Protein AF-A0A087UTV2-F1 (afdb_monomer_lite)

Organism: Stegodyphus mimosarum (NCBI:txid407821)

Secondary structure (DSSP, 8-state):
--------HHHHHHIIIIIHHHHHHHHHHTTHHHHHHHHHHHHHHHHHHHHTTHHHHHHHHHHHHHHHHHHHHHHHHHHHHHHHHHHHHHHHHHHHHHHTHHH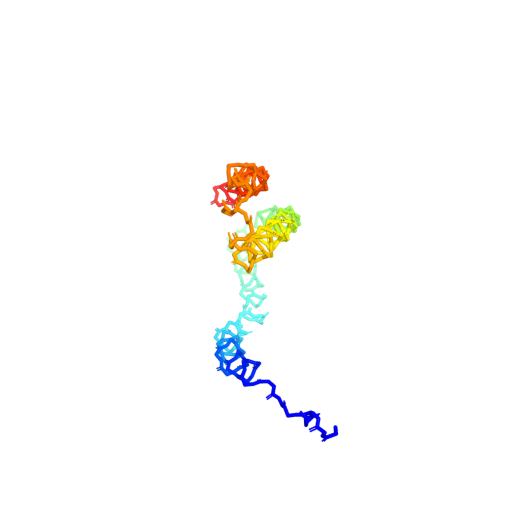HHHTT-HHHHHHHHHHHHHHHHHHHHHHHHHHHHHH-

Radius of gyration: 25.1 Å; chains: 1; bounding box: 55×44×71 Å

Foldseek 3Di:
DDPPPDDDVVNVVCCVPVVVVVVVVCVVCVVCVPVVVVVVVVVLVVQCVVPNPVSVVVVVVVVVVVVVLVVLVVVLVVLVVVLVVLVVVLVVLVVVCVVVVVVCVVVVVVVVSVVVSVVSVVVSVVSVVVSVVSVVVSVD

Structure (mmCIF, N/CA/C/O backbone):
data_AF-A0A087UTV2-F1
#
_entry.id   AF-A0A087UTV2-F1
#
loop_
_atom_site.group_PDB
_atom_site.id
_atom_site.type_symbol
_atom_site.label_atom_id
_atom_site.label_alt_id
_atom_site.label_comp_id
_atom_site.label_asym_id
_atom_site.label_entity_id
_atom_site.label_seq_id
_atom_site.pdbx_PDB_ins_code
_atom_site.Cartn_x
_atom_site.Cartn_y
_atom_site.Cartn_z
_atom_site.occupancy
_atom_site.B_iso_or_equiv
_atom_site.auth_seq_id
_atom_site.auth_comp_id
_atom_site.auth_asym_id
_atom_site.auth_atom_id
_atom_site.pdbx_PDB_model_num
ATOM 1 N N . MET A 1 1 ? -31.235 -31.225 12.412 1.00 39.81 1 MET A N 1
ATOM 2 C CA . MET A 1 1 ? -31.359 -31.808 11.055 1.00 39.81 1 MET A CA 1
ATOM 3 C C . MET A 1 1 ? -32.300 -30.908 10.271 1.00 39.81 1 MET A C 1
ATOM 5 O O . MET A 1 1 ? -33.425 -30.772 10.707 1.00 39.81 1 MET A O 1
ATOM 9 N N . SER A 1 2 ? -31.950 -30.186 9.215 1.00 30.95 2 SER A N 1
ATOM 10 C CA . SER A 1 2 ? -30.772 -30.153 8.353 1.00 30.95 2 SER A CA 1
ATOM 11 C C . SER A 1 2 ? -30.507 -28.676 8.035 1.00 30.95 2 SER A C 1
ATOM 13 O O . SER A 1 2 ? -31.354 -28.018 7.431 1.00 30.95 2 SER A O 1
ATOM 15 N N . SER A 1 3 ? -29.380 -28.137 8.502 1.00 37.81 3 SER A N 1
ATOM 16 C CA . SER A 1 3 ? -28.823 -26.876 8.016 1.00 37.81 3 SER A CA 1
ATOM 17 C C . SER A 1 3 ? -28.469 -27.112 6.555 1.00 37.81 3 SER A C 1
ATOM 19 O O . SER A 1 3 ? -27.434 -27.696 6.244 1.00 37.81 3 SER A O 1
ATOM 21 N N . SER A 1 4 ? -29.400 -26.758 5.668 1.00 44.00 4 SER A N 1
ATOM 22 C CA . SER A 1 4 ? -29.182 -26.846 4.232 1.00 44.00 4 SER A CA 1
ATOM 23 C C . SER A 1 4 ? -27.896 -26.099 3.915 1.00 44.00 4 SER A C 1
ATOM 25 O O . SER A 1 4 ? -27.758 -24.929 4.264 1.00 44.00 4 SER A O 1
ATOM 27 N N . ALA A 1 5 ? -26.972 -26.795 3.258 1.00 51.25 5 ALA A N 1
ATOM 28 C CA . ALA A 1 5 ? -25.816 -26.249 2.563 1.00 51.25 5 ALA A CA 1
ATOM 29 C C . ALA A 1 5 ? -26.274 -25.380 1.369 1.00 51.25 5 ALA A C 1
ATOM 31 O O . ALA A 1 5 ? -25.906 -25.620 0.223 1.00 51.25 5 ALA A O 1
ATOM 32 N N . GLY A 1 6 ? -27.165 -24.426 1.637 1.00 48.88 6 GLY A N 1
ATOM 33 C CA . GLY A 1 6 ? -27.622 -23.394 0.727 1.00 48.88 6 GLY A CA 1
ATOM 34 C C . GLY A 1 6 ? -26.766 -22.165 0.971 1.00 48.88 6 GLY A C 1
ATOM 35 O O . GLY A 1 6 ? -26.602 -21.743 2.112 1.00 48.88 6 GLY A O 1
ATOM 36 N N . LEU A 1 7 ? -26.179 -21.662 -0.108 1.00 62.97 7 LEU A N 1
ATOM 37 C CA . LEU A 1 7 ? -25.343 -20.468 -0.164 1.00 62.97 7 LEU A CA 1
ATOM 38 C C . LEU A 1 7 ? -25.874 -19.370 0.771 1.00 62.97 7 LEU A C 1
ATOM 40 O O . LEU A 1 7 ? -27.037 -18.980 0.668 1.00 62.97 7 LEU A O 1
ATOM 44 N N . ASP A 1 8 ? -25.021 -18.886 1.677 1.00 80.25 8 ASP A N 1
ATOM 45 C CA . ASP A 1 8 ? -25.335 -17.752 2.543 1.00 80.25 8 ASP A CA 1
ATOM 46 C C . ASP A 1 8 ? -25.746 -16.551 1.677 1.00 80.25 8 ASP A C 1
ATOM 48 O O . ASP A 1 8 ? -25.024 -16.164 0.756 1.00 80.25 8 ASP A O 1
ATOM 52 N N . THR A 1 9 ? -26.916 -15.966 1.939 1.00 79.12 9 THR A N 1
ATOM 53 C CA . THR A 1 9 ? -27.450 -14.841 1.152 1.00 79.12 9 THR A CA 1
ATOM 54 C C . THR A 1 9 ? -26.459 -13.672 1.113 1.00 79.12 9 THR A C 1
ATOM 56 O O . THR A 1 9 ? -26.361 -12.981 0.099 1.00 79.12 9 THR A O 1
ATOM 59 N N . GLY A 1 10 ? -25.679 -13.484 2.186 1.00 78.56 10 GLY A N 1
ATOM 60 C CA . GLY A 1 10 ? -24.587 -12.512 2.240 1.00 78.56 10 GLY A CA 1
ATOM 61 C C . GLY A 1 10 ? -23.467 -12.828 1.247 1.00 78.56 10 GLY A C 1
ATOM 62 O O . GLY A 1 10 ? -23.058 -11.948 0.489 1.00 78.56 10 GLY A O 1
ATOM 63 N N . ALA A 1 11 ? -23.029 -14.087 1.178 1.00 80.25 11 ALA A N 1
ATOM 64 C CA . ALA A 1 11 ? -22.066 -14.540 0.174 1.00 80.25 11 ALA A CA 1
ATOM 65 C C . ALA A 1 11 ? -22.580 -14.327 -1.262 1.00 80.25 11 ALA A C 1
ATOM 67 O O . ALA A 1 11 ? -21.836 -13.827 -2.102 1.00 80.25 11 ALA A O 1
ATOM 68 N N . VAL A 1 12 ? -23.857 -14.618 -1.542 1.00 85.31 12 VAL A N 1
ATOM 69 C CA . VAL A 1 12 ? -24.459 -14.391 -2.873 1.00 85.31 12 VAL A CA 1
ATOM 70 C C . VAL A 1 12 ? -24.429 -12.908 -3.256 1.00 85.31 12 VAL A C 1
ATOM 72 O O . VAL A 1 12 ? -24.016 -12.570 -4.364 1.00 85.31 12 VAL A O 1
ATOM 75 N N . VAL A 1 13 ? -24.803 -12.010 -2.342 1.00 84.88 13 VAL A N 1
ATOM 76 C CA . VAL A 1 13 ? -24.768 -10.556 -2.586 1.00 84.88 13 VAL A CA 1
ATOM 77 C C . VAL A 1 13 ? -23.333 -10.054 -2.772 1.00 84.88 13 VAL A C 1
ATOM 79 O O . VAL A 1 13 ? -23.086 -9.215 -3.643 1.00 84.88 13 VAL A O 1
ATOM 82 N N . ASN A 1 14 ? -22.375 -10.587 -2.009 1.00 86.38 14 ASN A N 1
ATOM 83 C CA . ASN A 1 14 ? -20.963 -10.252 -2.175 1.00 86.38 14 ASN A CA 1
ATOM 84 C C . ASN A 1 14 ? -20.441 -10.698 -3.549 1.00 86.38 14 ASN A C 1
ATOM 86 O O . ASN A 1 14 ? -19.855 -9.888 -4.259 1.00 86.38 14 ASN A O 1
ATOM 90 N N . HIS A 1 15 ? -20.736 -11.931 -3.975 1.00 83.38 15 HIS A N 1
ATOM 91 C CA . HIS A 1 15 ? -20.400 -12.411 -5.320 1.00 83.38 15 HIS A CA 1
ATOM 92 C C . HIS A 1 15 ? -21.036 -11.535 -6.412 1.00 83.38 15 HIS A C 1
ATOM 94 O O . HIS A 1 15 ? -20.367 -11.118 -7.354 1.00 83.38 15 HIS A O 1
ATOM 100 N N . MET A 1 16 ? -22.316 -11.184 -6.276 1.00 88.75 16 MET A N 1
ATOM 101 C CA . MET A 1 16 ? -23.010 -10.361 -7.272 1.00 88.75 16 MET A CA 1
ATOM 102 C C . MET A 1 16 ? -22.466 -8.933 -7.389 1.00 88.75 16 MET A C 1
ATOM 104 O O . MET A 1 16 ? -22.553 -8.347 -8.464 1.00 88.75 16 MET A O 1
ATOM 108 N N . SER A 1 17 ? -21.947 -8.354 -6.306 1.00 87.62 17 SER A N 1
ATOM 109 C CA . SER A 1 17 ? -21.477 -6.962 -6.291 1.00 87.62 17 SER A CA 1
ATOM 110 C C . SER A 1 17 ? -19.969 -6.847 -6.512 1.00 87.62 17 SER A C 1
ATOM 112 O O . SER A 1 17 ? -19.534 -6.119 -7.404 1.00 87.62 17 SER A O 1
ATOM 114 N N . VAL A 1 18 ? -19.169 -7.585 -5.741 1.00 90.19 18 VAL A N 1
ATOM 115 C CA . VAL A 1 18 ? -17.703 -7.513 -5.776 1.00 90.19 18 VAL A CA 1
ATOM 116 C C . VAL A 1 18 ? -17.144 -8.257 -6.984 1.00 90.19 18 VAL A C 1
ATOM 118 O O . VAL A 1 18 ? -16.338 -7.691 -7.723 1.00 90.19 18 VAL A O 1
ATOM 121 N N . ASP A 1 19 ? -17.593 -9.486 -7.250 1.00 90.94 19 ASP A N 1
ATOM 122 C CA . ASP A 1 19 ? -17.005 -10.271 -8.344 1.00 90.94 19 ASP A CA 1
ATOM 123 C C . ASP A 1 19 ? -17.441 -9.752 -9.712 1.00 90.94 19 ASP A C 1
ATOM 125 O O . ASP A 1 19 ? -16.625 -9.701 -10.632 1.00 90.94 19 ASP A O 1
ATOM 129 N N . ALA A 1 20 ? -18.689 -9.290 -9.849 1.00 89.88 20 ALA A N 1
ATOM 130 C CA . ALA A 1 20 ? -19.146 -8.641 -11.077 1.00 89.88 20 ALA A CA 1
ATOM 131 C C . ALA A 1 20 ? -18.322 -7.379 -11.390 1.00 89.88 20 ALA A C 1
ATOM 133 O O . ALA A 1 20 ? -17.921 -7.165 -12.538 1.00 89.88 20 ALA A O 1
ATOM 134 N N . PHE A 1 21 ? -18.008 -6.575 -10.368 1.00 92.75 21 PHE A N 1
ATOM 135 C CA . PHE A 1 21 ? -17.137 -5.412 -10.519 1.00 92.75 21 PHE A CA 1
ATOM 136 C C . PHE A 1 21 ? -15.706 -5.814 -10.901 1.00 92.75 21 PHE A C 1
ATOM 138 O O . PHE A 1 21 ? -15.141 -5.263 -11.848 1.00 92.75 21 PHE A O 1
ATOM 145 N N . ASN A 1 22 ? -15.137 -6.817 -10.228 1.00 90.25 22 ASN A N 1
ATOM 146 C CA . ASN A 1 22 ? -13.808 -7.338 -10.550 1.00 90.25 22 ASN A CA 1
ATOM 147 C C . ASN A 1 22 ? -13.739 -7.862 -11.991 1.00 90.25 22 ASN A C 1
ATOM 149 O O . ASN A 1 22 ? -12.776 -7.586 -12.705 1.00 90.25 22 ASN A O 1
ATOM 153 N N . MET A 1 23 ? -14.776 -8.561 -12.455 1.00 92.50 23 MET A N 1
ATOM 154 C CA . MET A 1 23 ? -14.848 -9.071 -13.822 1.00 92.50 23 MET A CA 1
ATOM 155 C C . MET A 1 23 ? -14.902 -7.931 -14.846 1.00 92.50 23 MET A C 1
ATOM 157 O O . MET A 1 23 ? -14.160 -7.955 -15.830 1.00 92.50 23 MET A O 1
ATOM 161 N N . MET A 1 24 ? -15.705 -6.893 -14.590 1.00 93.94 24 MET A N 1
ATOM 162 C CA . MET A 1 24 ? -15.725 -5.679 -15.414 1.00 93.94 24 MET A CA 1
ATOM 163 C C . MET A 1 24 ? -14.334 -5.031 -15.493 1.00 93.94 24 MET A C 1
ATOM 165 O O . MET A 1 24 ? -13.880 -4.672 -16.581 1.00 93.94 24 MET A O 1
ATOM 169 N N . MET A 1 25 ? -13.628 -4.931 -14.364 1.00 93.88 25 MET A N 1
ATOM 170 C CA . MET A 1 25 ? -12.265 -4.395 -14.313 1.00 93.88 25 MET A CA 1
ATOM 171 C C . MET A 1 25 ? -11.280 -5.243 -15.125 1.00 93.88 25 MET A C 1
ATOM 173 O O . MET A 1 25 ? -10.459 -4.681 -15.850 1.00 93.88 25 MET A O 1
ATOM 177 N N . VAL A 1 26 ? -11.385 -6.575 -15.077 1.00 92.19 26 VAL A N 1
ATOM 178 C CA . VAL A 1 26 ? -10.554 -7.477 -15.894 1.00 92.19 26 VAL A CA 1
ATOM 179 C C . VAL A 1 26 ? -10.786 -7.243 -17.383 1.00 92.19 26 VAL A C 1
ATOM 181 O O . VAL A 1 26 ? -9.817 -7.146 -18.130 1.00 92.19 26 VAL A O 1
ATOM 184 N N . PHE A 1 27 ? -12.029 -7.085 -17.837 1.00 92.38 27 PHE A N 1
ATOM 185 C CA . PHE A 1 27 ? -12.287 -6.759 -19.245 1.00 92.38 27 PHE A CA 1
ATOM 186 C C . PHE A 1 27 ? -11.785 -5.361 -19.618 1.00 92.38 27 PHE A C 1
ATOM 188 O O . PHE A 1 27 ? -11.201 -5.176 -20.688 1.00 92.38 27 PHE A O 1
ATOM 195 N N . SER A 1 28 ? -11.949 -4.384 -18.724 1.00 92.50 28 SER A N 1
ATOM 196 C CA . SER A 1 28 ? -11.493 -3.018 -18.969 1.00 92.50 28 SER A CA 1
ATOM 197 C C . SER A 1 28 ? -9.970 -2.894 -18.991 1.00 92.50 28 SER A C 1
ATOM 199 O O . SER A 1 28 ? -9.459 -2.074 -19.746 1.00 92.50 28 SER A O 1
ATOM 201 N N . MET A 1 29 ? -9.242 -3.666 -18.181 1.00 92.44 29 MET A N 1
ATOM 202 C CA . MET A 1 29 ? -7.789 -3.530 -18.004 1.00 92.44 29 MET A CA 1
ATOM 203 C C . MET A 1 29 ? -6.985 -4.647 -18.672 1.00 92.44 29 MET A C 1
ATOM 205 O O . MET A 1 29 ? -5.805 -4.469 -18.960 1.00 92.44 29 MET A O 1
ATOM 209 N N . GLY A 1 30 ? -7.598 -5.794 -18.958 1.00 92.44 30 GLY A N 1
ATOM 210 C CA . GLY A 1 30 ? -6.910 -6.989 -19.449 1.00 92.44 30 GLY A CA 1
ATOM 211 C C . GLY A 1 30 ? -6.193 -6.777 -20.779 1.00 92.44 30 GLY A C 1
ATOM 212 O O . GLY A 1 30 ? -5.143 -7.370 -21.015 1.00 92.44 30 GLY A O 1
ATOM 213 N N . HIS A 1 31 ? -6.685 -5.867 -21.625 1.00 92.44 31 HIS A N 1
ATOM 214 C CA . HIS A 1 31 ? -6.020 -5.523 -22.881 1.00 92.44 31 HIS A CA 1
ATOM 215 C C . HIS A 1 31 ? -4.626 -4.896 -22.679 1.00 92.44 31 HIS A C 1
ATOM 217 O O . HIS A 1 31 ? -3.755 -5.042 -23.537 1.00 92.44 31 HIS A O 1
ATOM 223 N N . TYR A 1 32 ? -4.365 -4.260 -21.532 1.00 93.31 32 TYR A N 1
ATOM 224 C CA . TYR A 1 32 ? -3.046 -3.707 -21.229 1.00 93.31 32 TYR A CA 1
ATOM 225 C C . TYR A 1 32 ? -1.970 -4.784 -21.054 1.00 93.31 32 TYR A C 1
ATOM 227 O O . TYR A 1 32 ? -0.802 -4.493 -21.305 1.00 93.31 32 TYR A O 1
ATOM 235 N N . LEU A 1 33 ? -2.339 -6.025 -20.708 1.00 90.50 33 LEU A N 1
ATOM 236 C CA . LEU A 1 33 ? -1.380 -7.120 -20.515 1.00 90.50 33 LEU A CA 1
ATOM 237 C C . LEU A 1 33 ? -0.541 -7.394 -21.768 1.00 90.50 33 LEU A C 1
ATOM 239 O O . LEU A 1 33 ? 0.653 -7.651 -21.654 1.00 90.50 33 LEU A O 1
ATOM 243 N N . TRP A 1 34 ? -1.144 -7.310 -22.958 1.00 93.06 34 TRP A N 1
ATOM 244 C CA . TRP A 1 34 ? -0.443 -7.506 -24.231 1.00 93.06 34 TRP A CA 1
ATOM 245 C C . TRP A 1 34 ? -0.086 -6.182 -24.917 1.00 93.06 34 TRP A C 1
ATOM 247 O O . TRP A 1 34 ? 0.961 -6.085 -25.561 1.00 93.06 34 TRP A O 1
ATOM 257 N N . ALA A 1 35 ? -0.902 -5.136 -24.737 1.00 93.88 35 ALA A N 1
ATOM 258 C CA . ALA A 1 35 ? -0.649 -3.834 -25.345 1.00 93.88 35 ALA A CA 1
ATOM 259 C C . ALA A 1 35 ? 0.585 -3.125 -24.755 1.00 93.88 35 ALA A C 1
ATOM 261 O O . ALA A 1 35 ? 1.325 -2.481 -25.498 1.00 93.88 35 ALA A O 1
ATOM 262 N N . VAL A 1 36 ? 0.846 -3.242 -23.445 1.00 92.56 36 VAL A N 1
ATOM 263 C CA . VAL A 1 36 ? 1.999 -2.586 -22.796 1.00 92.56 36 VAL A CA 1
ATOM 264 C C . VAL A 1 36 ? 3.340 -3.158 -23.280 1.00 92.56 36 VAL A C 1
ATOM 266 O O . VAL A 1 36 ? 4.172 -2.358 -23.715 1.00 92.56 36 VAL A O 1
ATOM 269 N N . PRO A 1 37 ? 3.570 -4.489 -23.298 1.00 91.44 37 PRO A N 1
ATOM 270 C CA . PRO A 1 37 ? 4.791 -5.057 -23.871 1.00 91.44 37 PRO A CA 1
ATOM 271 C C . PRO A 1 37 ? 5.002 -4.648 -25.330 1.00 91.44 37 PRO A C 1
ATOM 273 O O . PRO A 1 37 ? 6.094 -4.218 -25.701 1.00 91.44 37 PRO A O 1
ATOM 276 N N . PHE A 1 38 ? 3.942 -4.703 -26.143 1.00 95.00 38 PHE A N 1
ATOM 277 C CA . PHE A 1 38 ? 4.001 -4.278 -27.540 1.00 95.00 38 PHE A CA 1
ATOM 278 C C . PHE A 1 38 ? 4.401 -2.799 -27.674 1.00 95.00 38 PHE A C 1
ATOM 280 O O . PHE A 1 38 ? 5.294 -2.460 -28.453 1.00 95.00 38 PHE A O 1
ATOM 287 N N . LYS A 1 39 ? 3.800 -1.920 -26.863 1.00 92.75 39 LYS A N 1
ATOM 288 C CA . LYS A 1 39 ? 4.110 -0.486 -26.830 1.00 92.75 39 LYS A CA 1
ATOM 289 C C . LYS A 1 39 ? 5.568 -0.216 -26.441 1.00 92.75 39 LYS A C 1
ATOM 291 O O . LYS A 1 39 ? 6.193 0.646 -27.053 1.00 92.75 39 LYS A O 1
ATOM 296 N N . ILE A 1 40 ? 6.114 -0.942 -25.462 1.00 89.56 40 ILE A N 1
ATOM 297 C CA . ILE A 1 40 ? 7.519 -0.809 -25.039 1.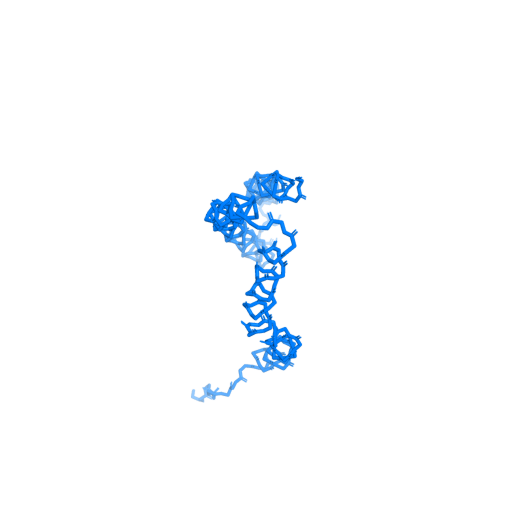00 89.56 40 ILE A CA 1
ATOM 298 C C . ILE A 1 40 ? 8.464 -1.182 -26.185 1.00 89.56 40 ILE A C 1
ATOM 300 O O . ILE A 1 40 ? 9.376 -0.418 -26.491 1.00 89.56 40 ILE A O 1
ATOM 304 N N . ILE A 1 41 ? 8.227 -2.317 -26.851 1.00 90.69 41 ILE A N 1
ATOM 305 C CA . ILE A 1 41 ? 9.063 -2.773 -27.974 1.00 90.69 41 ILE A CA 1
ATOM 306 C C . ILE A 1 41 ? 9.040 -1.748 -29.112 1.00 90.69 41 ILE A C 1
ATOM 308 O O . ILE A 1 41 ? 10.093 -1.358 -29.616 1.00 90.69 41 ILE A O 1
ATOM 312 N N . LEU A 1 42 ? 7.850 -1.270 -29.483 1.00 93.12 42 LEU A N 1
ATOM 313 C CA . LEU A 1 42 ? 7.692 -0.271 -30.539 1.00 93.12 42 LEU A CA 1
ATOM 314 C C . LEU A 1 42 ? 8.420 1.036 -30.194 1.00 93.12 42 LEU A C 1
ATOM 316 O O . LEU A 1 42 ? 9.122 1.586 -31.044 1.00 93.12 42 LEU A O 1
ATOM 320 N N . LEU A 1 43 ? 8.307 1.506 -28.946 1.00 89.38 43 LEU A N 1
ATOM 321 C CA . LEU A 1 43 ? 9.023 2.693 -28.472 1.00 89.38 43 LEU A CA 1
ATOM 322 C C . LEU A 1 43 ? 10.540 2.514 -28.528 1.00 89.38 43 LEU A C 1
ATOM 324 O O . LEU A 1 43 ? 11.220 3.429 -28.980 1.00 89.38 43 LEU A O 1
ATOM 328 N N . LEU A 1 44 ? 11.069 1.358 -28.119 1.00 86.38 44 LEU A N 1
ATOM 329 C CA . LEU A 1 44 ? 12.509 1.077 -28.162 1.00 86.38 44 LEU A CA 1
ATOM 330 C C . LEU A 1 44 ? 13.055 1.086 -29.595 1.00 86.38 44 LEU A C 1
ATOM 332 O O . LEU A 1 44 ? 14.106 1.679 -29.840 1.00 86.38 44 LEU A O 1
ATOM 336 N N . ILE A 1 45 ? 12.329 0.485 -30.545 1.00 89.12 45 ILE A N 1
ATOM 337 C CA . ILE A 1 45 ? 12.703 0.502 -31.968 1.00 89.12 45 ILE A CA 1
ATOM 338 C C . ILE A 1 45 ? 12.728 1.943 -32.486 1.00 89.12 45 ILE A C 1
ATOM 340 O O . ILE A 1 45 ? 13.700 2.355 -33.119 1.00 89.12 45 ILE A O 1
ATOM 344 N N . LEU A 1 46 ? 11.687 2.725 -32.187 1.00 88.75 46 LEU A N 1
ATOM 345 C CA . LEU A 1 46 ? 11.590 4.111 -32.639 1.00 88.75 46 LEU A CA 1
ATOM 346 C C . LEU A 1 46 ? 12.708 4.984 -32.046 1.00 88.75 46 LEU A C 1
ATOM 348 O O . LEU A 1 46 ? 13.318 5.778 -32.762 1.00 88.75 46 LEU A O 1
ATOM 352 N N . LEU A 1 47 ? 13.023 4.798 -30.760 1.00 86.75 47 LEU A N 1
ATOM 353 C CA . LEU A 1 47 ? 14.111 5.507 -30.083 1.00 86.75 47 LEU A CA 1
ATOM 354 C C . LEU A 1 47 ? 15.471 5.174 -30.704 1.00 86.75 47 LEU A C 1
ATOM 356 O O . LEU A 1 47 ? 16.285 6.074 -30.911 1.00 86.75 47 LEU A O 1
ATOM 360 N N . TYR A 1 48 ? 15.705 3.900 -31.032 1.00 86.38 48 TYR A N 1
ATOM 361 C CA . TYR A 1 48 ? 16.939 3.456 -31.677 1.00 86.38 48 TYR A CA 1
ATOM 362 C C . TYR A 1 48 ? 17.103 4.053 -33.079 1.00 86.38 48 TYR A C 1
ATOM 364 O O . TYR A 1 48 ? 18.187 4.517 -33.421 1.00 86.38 48 TYR A O 1
ATOM 372 N N . VAL A 1 49 ? 16.031 4.104 -33.876 1.00 87.38 49 VAL A N 1
ATOM 373 C CA . VAL A 1 49 ? 16.073 4.717 -35.215 1.00 87.38 49 VAL A CA 1
ATOM 374 C C . VAL A 1 49 ? 16.350 6.223 -35.135 1.00 87.38 49 VAL A C 1
ATOM 376 O O . VAL A 1 49 ? 17.087 6.749 -35.965 1.00 87.38 49 VAL A O 1
ATOM 379 N N . GLN A 1 50 ? 15.807 6.913 -34.128 1.00 86.12 50 GLN A N 1
ATOM 380 C CA . GLN A 1 50 ? 15.912 8.370 -34.010 1.00 86.12 50 GLN A CA 1
ATOM 381 C C . GLN A 1 50 ? 17.238 8.852 -33.387 1.00 86.12 50 GLN A C 1
ATOM 383 O O . GLN A 1 50 ? 17.781 9.864 -33.826 1.00 86.12 50 GLN A O 1
ATOM 388 N N . LEU A 1 51 ? 17.754 8.171 -32.353 1.00 83.38 51 LEU A N 1
ATOM 389 C CA . LEU A 1 51 ? 18.947 8.592 -31.591 1.00 83.38 51 LEU A CA 1
ATOM 390 C C . LEU A 1 51 ? 20.160 7.651 -31.744 1.00 83.38 51 LEU A C 1
ATOM 392 O O . LEU A 1 51 ? 21.230 7.931 -31.191 1.00 83.38 51 LEU A O 1
ATOM 396 N N . GLY A 1 52 ? 20.021 6.533 -32.460 1.00 81.62 52 GLY A N 1
ATOM 397 C CA . GLY A 1 52 ? 21.080 5.537 -32.626 1.00 81.62 52 GLY A CA 1
ATOM 398 C C . GLY A 1 52 ? 21.511 4.904 -31.297 1.00 81.62 52 GLY A C 1
ATOM 399 O O . GLY A 1 52 ? 20.702 4.654 -30.404 1.00 81.62 52 GLY A O 1
ATOM 400 N N . TYR A 1 53 ? 22.817 4.672 -31.132 1.00 81.25 53 TYR A N 1
ATOM 401 C CA . TYR A 1 53 ? 23.385 4.002 -29.952 1.00 81.25 53 TYR A CA 1
ATOM 402 C C . TYR A 1 53 ? 23.174 4.754 -28.625 1.00 81.25 53 TYR A C 1
ATOM 404 O O . TYR A 1 53 ? 23.169 4.125 -27.569 1.00 81.25 53 TYR A O 1
ATOM 412 N N . SER A 1 54 ? 22.941 6.072 -28.654 1.00 83.81 54 SER A N 1
ATOM 413 C CA . SER A 1 54 ? 22.668 6.867 -27.444 1.00 83.81 54 SER A CA 1
ATOM 414 C C . SER A 1 54 ? 21.373 6.425 -26.734 1.00 83.81 54 SER A C 1
ATOM 416 O O . SER A 1 54 ? 21.300 6.396 -25.504 1.00 83.81 54 SER A O 1
ATOM 418 N N . ALA A 1 55 ? 20.376 5.963 -27.500 1.00 81.69 55 ALA A N 1
ATOM 419 C CA . ALA A 1 55 ? 19.107 5.439 -26.985 1.00 81.69 55 ALA A CA 1
ATOM 420 C C . ALA A 1 55 ? 19.266 4.197 -26.092 1.00 81.69 55 ALA A C 1
ATOM 422 O O . ALA A 1 55 ? 18.460 3.972 -25.183 1.00 81.69 55 ALA A O 1
ATOM 423 N N . LEU A 1 56 ? 20.299 3.384 -26.339 1.00 77.75 56 LEU A N 1
ATOM 424 C CA . LEU A 1 56 ? 20.534 2.144 -25.596 1.00 77.75 56 LEU A CA 1
ATOM 425 C C . LEU A 1 56 ? 20.906 2.425 -24.140 1.00 77.75 56 LEU A C 1
ATOM 427 O O . LEU A 1 56 ? 20.456 1.708 -23.252 1.00 77.75 56 LEU A O 1
ATOM 431 N N . ILE A 1 57 ? 21.658 3.500 -23.888 1.00 86.12 57 ILE A N 1
ATOM 432 C CA . ILE A 1 57 ? 22.052 3.901 -22.532 1.00 86.12 57 ILE A CA 1
ATOM 433 C C . ILE A 1 57 ? 20.816 4.341 -21.738 1.00 86.12 57 ILE A C 1
ATOM 435 O O . ILE A 1 57 ? 20.601 3.869 -20.625 1.00 86.12 57 ILE A O 1
ATOM 439 N N . GLY A 1 58 ? 19.958 5.182 -22.328 1.00 83.06 58 GLY A N 1
ATOM 440 C CA . GLY A 1 58 ? 18.707 5.606 -21.687 1.00 83.06 58 GLY A CA 1
ATOM 441 C C . GLY A 1 58 ? 17.768 4.431 -21.395 1.00 83.06 58 GLY A C 1
ATOM 442 O O . GLY A 1 58 ? 17.216 4.326 -20.301 1.00 83.06 58 GLY A O 1
ATOM 443 N N . SER A 1 59 ? 17.655 3.498 -22.341 1.00 83.19 59 SER A N 1
ATOM 444 C CA . SER A 1 59 ? 16.838 2.288 -22.187 1.00 83.19 59 SER A CA 1
ATOM 445 C C . SER A 1 59 ? 17.372 1.366 -21.085 1.00 83.19 59 SER A C 1
ATOM 447 O O . SER A 1 59 ? 16.593 0.857 -20.280 1.00 83.19 59 SER A O 1
ATOM 449 N N . ALA A 1 60 ? 18.694 1.192 -20.997 1.00 85.19 60 ALA A N 1
ATOM 450 C CA . ALA A 1 60 ? 19.332 0.394 -19.952 1.00 85.19 60 ALA A CA 1
ATOM 451 C C . ALA A 1 60 ? 19.073 0.967 -18.549 1.00 85.19 60 ALA A C 1
ATOM 453 O O . ALA A 1 60 ? 18.755 0.213 -17.629 1.00 85.19 60 ALA A O 1
ATOM 454 N N . THR A 1 61 ? 19.125 2.293 -18.390 1.00 87.94 61 THR A N 1
ATOM 455 C CA . THR A 1 61 ? 18.800 2.958 -17.117 1.00 87.94 61 THR A CA 1
ATOM 456 C C . THR A 1 61 ? 17.349 2.715 -16.700 1.00 87.94 61 THR A C 1
ATOM 458 O O . THR A 1 61 ? 17.087 2.416 -15.536 1.00 87.94 61 THR A O 1
ATOM 461 N N . VAL A 1 62 ? 16.399 2.782 -17.639 1.00 87.31 62 VAL A N 1
ATOM 462 C CA . VAL A 1 62 ? 14.982 2.492 -17.352 1.00 87.31 62 VAL A CA 1
ATOM 463 C C . VAL A 1 62 ? 14.794 1.036 -16.935 1.00 87.31 62 VAL A C 1
ATOM 465 O O . VAL A 1 62 ? 14.128 0.773 -15.937 1.00 87.31 62 VAL A O 1
ATOM 468 N N . ILE A 1 63 ? 15.420 0.089 -17.640 1.00 86.50 63 ILE A N 1
ATOM 469 C CA . ILE A 1 63 ? 15.365 -1.337 -17.282 1.00 86.50 63 ILE A CA 1
ATOM 470 C C . ILE A 1 63 ? 15.933 -1.568 -15.876 1.00 86.50 63 ILE A C 1
ATOM 472 O O . ILE A 1 63 ? 15.384 -2.370 -15.126 1.00 86.50 63 ILE A O 1
ATOM 476 N N . PHE A 1 64 ? 16.983 -0.842 -15.490 1.00 89.69 64 PHE A N 1
ATOM 477 C CA . PHE A 1 64 ? 17.559 -0.921 -14.147 1.00 89.69 64 PHE A CA 1
ATOM 478 C C . PHE A 1 64 ? 16.646 -0.334 -13.054 1.00 89.69 64 PHE A C 1
ATOM 480 O O . PHE A 1 64 ? 16.664 -0.805 -11.918 1.00 89.69 64 PHE A O 1
ATOM 487 N N . LEU A 1 65 ? 15.805 0.650 -13.383 1.00 88.62 65 LEU A N 1
ATOM 488 C CA . LEU A 1 65 ? 14.813 1.214 -12.459 1.00 88.62 65 LEU A CA 1
ATOM 489 C C . LEU A 1 65 ? 13.622 0.272 -12.209 1.00 88.62 65 LEU A C 1
ATOM 491 O O . LEU A 1 65 ? 13.063 0.282 -11.113 1.00 88.62 65 LEU A O 1
ATOM 495 N N . VAL A 1 66 ? 13.254 -0.581 -13.173 1.00 89.81 66 VAL A N 1
ATOM 496 C CA . VAL A 1 66 ? 12.142 -1.548 -13.038 1.00 89.81 66 VAL A CA 1
ATOM 497 C C . VAL A 1 66 ? 12.247 -2.447 -11.790 1.00 89.81 66 VAL A C 1
ATOM 499 O O . VAL A 1 66 ? 11.270 -2.507 -11.041 1.00 89.81 66 VAL A O 1
ATOM 502 N N . PRO A 1 67 ? 13.370 -3.140 -11.498 1.00 92.31 67 PRO A N 1
ATOM 503 C CA . PRO A 1 67 ? 13.477 -3.976 -10.300 1.00 92.31 67 PRO A CA 1
ATOM 504 C C . PRO A 1 67 ? 13.427 -3.169 -8.996 1.00 92.31 67 PRO A C 1
ATOM 506 O O . PRO A 1 67 ? 12.887 -3.656 -8.002 1.00 92.31 67 PRO A O 1
ATOM 509 N N . ILE A 1 68 ? 13.939 -1.933 -8.993 1.00 91.06 68 ILE A N 1
ATOM 510 C CA . ILE A 1 68 ? 13.848 -1.031 -7.834 1.00 91.06 68 ILE A CA 1
ATOM 511 C C . ILE A 1 68 ? 12.381 -0.680 -7.573 1.00 91.06 68 ILE A C 1
ATOM 513 O O . ILE A 1 68 ? 11.905 -0.826 -6.445 1.00 91.06 68 ILE A O 1
ATOM 517 N N . GLN A 1 69 ? 11.646 -0.296 -8.620 1.00 88.94 69 GLN A N 1
ATOM 518 C CA . GLN A 1 69 ? 10.217 -0.005 -8.525 1.00 88.94 69 GLN A CA 1
ATOM 519 C C . GLN A 1 69 ? 9.431 -1.225 -8.034 1.00 88.94 69 GLN A C 1
ATOM 521 O O . GLN A 1 69 ? 8.604 -1.103 -7.132 1.00 88.94 69 GLN A O 1
ATOM 526 N N . TYR A 1 70 ? 9.729 -2.413 -8.571 1.00 91.12 70 TYR A N 1
ATOM 527 C CA . TYR A 1 70 ? 9.111 -3.662 -8.130 1.00 91.12 70 TYR A CA 1
ATOM 528 C C . TYR A 1 70 ? 9.336 -3.910 -6.633 1.00 91.12 70 TYR A C 1
ATOM 530 O O . TYR A 1 70 ? 8.385 -4.199 -5.907 1.00 91.12 70 TYR A O 1
ATOM 538 N N . TYR A 1 71 ? 10.566 -3.734 -6.143 1.00 92.19 71 TYR A N 1
ATOM 539 C CA . TYR A 1 71 ? 10.872 -3.895 -4.723 1.00 92.19 71 TYR A CA 1
ATOM 540 C C . TYR A 1 71 ? 10.062 -2.930 -3.845 1.00 92.19 71 TYR A C 1
ATOM 542 O O . TYR A 1 71 ? 9.454 -3.361 -2.862 1.00 92.19 71 TYR A O 1
ATOM 550 N N . ILE A 1 72 ? 9.976 -1.651 -4.227 1.00 90.81 72 ILE A N 1
ATOM 551 C CA . ILE A 1 72 ? 9.177 -0.653 -3.499 1.00 90.81 72 ILE A CA 1
ATOM 552 C C . ILE A 1 72 ? 7.696 -1.052 -3.478 1.00 90.81 72 ILE A C 1
ATOM 554 O O . ILE A 1 72 ? 7.082 -1.042 -2.411 1.00 90.81 72 ILE A O 1
ATOM 558 N N . CYS A 1 73 ? 7.134 -1.482 -4.612 1.00 90.56 73 CYS A N 1
ATOM 559 C CA . CYS A 1 73 ? 5.756 -1.972 -4.672 1.00 90.56 73 CYS A CA 1
ATOM 560 C C . CYS A 1 73 ? 5.533 -3.176 -3.746 1.00 90.56 73 CYS A C 1
ATOM 562 O O . CYS A 1 73 ? 4.558 -3.192 -3.000 1.00 90.56 73 CYS A O 1
ATOM 564 N N . THR A 1 74 ? 6.447 -4.153 -3.719 1.00 92.31 74 THR A N 1
ATOM 565 C CA . THR A 1 74 ? 6.312 -5.305 -2.807 1.00 92.31 74 THR A CA 1
ATOM 566 C C . THR A 1 74 ? 6.391 -4.906 -1.333 1.00 92.31 74 THR A C 1
ATOM 568 O O . THR A 1 74 ? 5.706 -5.499 -0.498 1.00 92.31 74 THR A O 1
ATOM 571 N N . LEU A 1 75 ? 7.194 -3.893 -0.994 1.00 91.75 75 LEU A N 1
ATOM 572 C CA . LEU A 1 75 ? 7.254 -3.351 0.360 1.00 91.75 75 LEU A CA 1
ATOM 573 C C . LEU A 1 75 ? 5.936 -2.664 0.737 1.00 91.75 75 LEU A C 1
ATOM 575 O O . LEU A 1 75 ? 5.414 -2.934 1.818 1.00 91.75 75 LEU A O 1
ATOM 579 N N . LEU A 1 76 ? 5.385 -1.838 -0.157 1.00 92.25 76 LEU A N 1
ATOM 580 C CA . LEU A 1 76 ? 4.079 -1.195 0.019 1.00 92.25 76 LEU A CA 1
ATOM 581 C C . LEU A 1 76 ? 2.973 -2.229 0.239 1.00 92.25 76 LEU A C 1
ATOM 583 O O . LEU A 1 76 ? 2.247 -2.136 1.225 1.00 92.25 76 LEU A O 1
ATOM 587 N N . SER A 1 77 ? 2.903 -3.273 -0.593 1.00 93.25 77 SER A N 1
ATOM 588 C CA . SER A 1 77 ? 1.913 -4.345 -0.427 1.00 93.25 77 SER A CA 1
ATOM 589 C C . SER A 1 77 ? 2.007 -5.020 0.945 1.00 93.25 77 SER A C 1
ATOM 591 O O . SER A 1 77 ? 0.984 -5.253 1.581 1.00 93.25 77 SER A O 1
ATOM 593 N N . ARG A 1 78 ? 3.222 -5.268 1.457 1.00 94.38 78 ARG A N 1
ATOM 594 C CA . ARG A 1 78 ? 3.422 -5.842 2.802 1.00 94.38 78 ARG A CA 1
ATOM 595 C C . ARG A 1 78 ? 3.012 -4.893 3.930 1.00 94.38 78 ARG A C 1
ATOM 597 O O . ARG A 1 78 ? 2.596 -5.350 4.993 1.00 94.38 78 ARG A O 1
ATOM 604 N N . ILE A 1 79 ? 3.194 -3.583 3.758 1.00 93.12 79 ILE A N 1
ATOM 605 C CA . ILE A 1 79 ? 2.742 -2.586 4.741 1.00 93.12 79 ILE A CA 1
ATOM 606 C C . ILE A 1 79 ? 1.212 -2.523 4.738 1.00 93.12 79 ILE A C 1
ATOM 608 O O . ILE A 1 79 ? 0.606 -2.523 5.810 1.00 93.12 79 ILE A O 1
ATOM 612 N N . GLN A 1 80 ? 0.604 -2.531 3.552 1.00 92.25 80 GLN A N 1
ATOM 613 C CA . GLN A 1 80 ? -0.842 -2.530 3.376 1.00 92.25 80 GLN A CA 1
ATOM 614 C C . GLN A 1 80 ? -1.491 -3.780 3.983 1.00 92.25 80 GLN A C 1
ATOM 616 O O . GLN A 1 80 ? -2.464 -3.654 4.721 1.00 92.25 80 GLN A O 1
ATOM 621 N N . GLU A 1 81 ? -0.918 -4.963 3.758 1.00 94.62 81 GLU A N 1
ATOM 622 C CA . GLU A 1 81 ? -1.361 -6.222 4.375 1.00 94.62 81 GLU A CA 1
ATOM 623 C C . GLU A 1 81 ? -1.378 -6.116 5.909 1.00 94.62 81 GLU A C 1
ATOM 625 O O . GLU A 1 81 ? -2.409 -6.327 6.543 1.00 94.62 81 GLU A O 1
ATOM 630 N N . LYS A 1 82 ? -0.280 -5.641 6.513 1.00 94.44 82 LYS A N 1
ATOM 631 C CA . LYS A 1 82 ? -0.216 -5.411 7.968 1.00 94.44 82 LYS A CA 1
ATOM 632 C C . LYS A 1 82 ? -1.233 -4.382 8.462 1.00 94.44 82 LYS A C 1
ATOM 634 O O . LYS A 1 82 ? -1.694 -4.475 9.599 1.00 94.44 82 LYS A O 1
ATOM 639 N N . ALA A 1 83 ? -1.534 -3.360 7.662 1.00 93.00 83 ALA A N 1
ATOM 640 C CA . ALA A 1 83 ? -2.538 -2.363 8.017 1.00 93.00 83 ALA A CA 1
ATOM 641 C C . ALA A 1 83 ? -3.942 -2.986 8.058 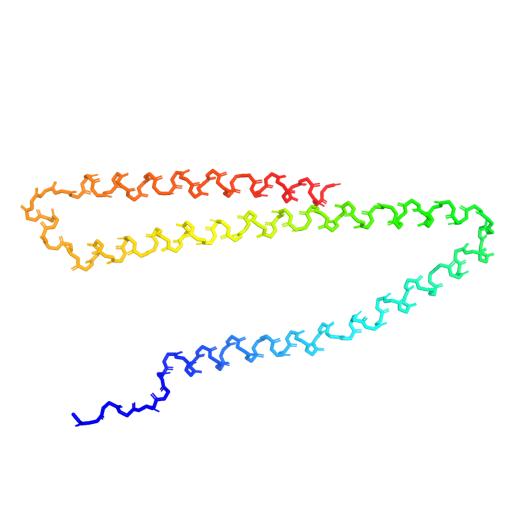1.00 93.00 83 ALA A C 1
ATOM 643 O O . ALA A 1 83 ? -4.702 -2.690 8.983 1.00 93.00 83 ALA A O 1
ATOM 644 N N . LEU A 1 84 ? -4.253 -3.866 7.100 1.00 93.50 84 LEU A N 1
ATOM 645 C CA . LEU A 1 84 ? -5.513 -4.609 7.048 1.00 93.50 84 LEU A CA 1
ATOM 646 C C . LEU A 1 84 ? -5.658 -5.542 8.255 1.00 93.50 84 LEU A C 1
ATOM 648 O O . LEU A 1 84 ? -6.663 -5.441 8.955 1.00 93.50 84 LEU A O 1
ATOM 652 N N . ASP A 1 85 ? -4.625 -6.321 8.589 1.00 94.81 85 ASP A N 1
ATOM 653 C CA . ASP A 1 85 ? -4.641 -7.225 9.752 1.00 94.81 85 ASP A CA 1
ATOM 654 C C . ASP A 1 85 ? -4.980 -6.495 11.064 1.00 94.81 85 ASP A C 1
ATOM 656 O O . ASP A 1 85 ? -5.806 -6.944 11.865 1.00 94.81 85 ASP A O 1
ATOM 660 N N . VAL A 1 86 ? -4.356 -5.333 11.298 1.00 93.19 86 VAL A N 1
ATOM 661 C CA . VAL A 1 86 ? -4.604 -4.540 12.514 1.00 93.19 86 VAL A CA 1
ATOM 662 C C . VAL A 1 86 ? -5.993 -3.893 12.488 1.00 93.19 86 VAL A C 1
ATOM 664 O O . VAL A 1 86 ? -6.627 -3.758 13.542 1.00 93.19 86 VAL A O 1
ATOM 667 N N . SER A 1 87 ? -6.492 -3.494 11.314 1.00 93.56 87 SER A N 1
ATOM 668 C CA . SER A 1 87 ? -7.853 -2.958 11.201 1.00 93.56 87 SER A CA 1
ATOM 669 C C . SER A 1 87 ? -8.903 -4.037 11.474 1.00 93.56 87 SER A C 1
ATOM 671 O O . SER A 1 87 ? -9.864 -3.774 12.205 1.00 93.56 87 SER A O 1
ATOM 673 N N . ASP A 1 88 ? -8.679 -5.262 11.001 1.00 94.94 88 ASP A N 1
ATOM 674 C CA . ASP A 1 88 ? -9.530 -6.418 11.287 1.00 94.94 88 ASP A CA 1
ATOM 675 C C . ASP A 1 88 ? -9.515 -6.776 12.778 1.00 94.94 88 ASP A C 1
ATOM 677 O O . ASP A 1 88 ? -10.576 -6.988 13.377 1.00 94.94 88 ASP A O 1
ATOM 681 N N . GLU A 1 89 ? -8.345 -6.749 13.430 1.00 93.62 89 GLU A N 1
ATOM 682 C CA . GLU A 1 89 ? -8.244 -6.924 14.886 1.00 93.62 89 GLU A CA 1
ATOM 683 C C . GLU A 1 89 ? -9.085 -5.871 15.631 1.00 93.62 89 GLU A C 1
ATOM 685 O O . GLU A 1 89 ? -9.864 -6.206 16.535 1.00 93.62 89 GLU A O 1
ATOM 690 N N . ARG A 1 90 ? -8.984 -4.595 15.231 1.00 94.88 90 ARG A N 1
ATOM 691 C CA . ARG A 1 90 ? -9.767 -3.493 15.814 1.00 94.88 90 ARG A CA 1
ATOM 692 C C . ARG A 1 90 ? -11.268 -3.700 15.617 1.00 94.88 90 ARG A C 1
ATOM 694 O O . ARG A 1 90 ? -12.035 -3.489 16.564 1.00 94.88 90 ARG A O 1
ATOM 701 N N . LEU A 1 91 ? -11.696 -4.076 14.413 1.00 94.62 91 LEU A N 1
ATOM 702 C CA . LEU A 1 91 ? -13.104 -4.317 14.087 1.00 94.62 91 LEU A CA 1
ATOM 703 C C . LEU A 1 91 ? -13.665 -5.485 14.895 1.00 94.62 91 LEU A C 1
ATOM 705 O O . LEU A 1 91 ? -14.722 -5.346 15.520 1.00 94.62 91 LEU A O 1
ATOM 709 N N . LYS A 1 92 ? -12.926 -6.594 14.967 1.00 93.50 92 LYS A N 1
ATOM 710 C CA . LYS A 1 92 ? -13.302 -7.760 15.769 1.00 93.50 92 LYS A CA 1
ATOM 711 C C . LYS A 1 92 ? -13.454 -7.394 17.243 1.00 93.50 92 LYS A C 1
ATOM 713 O O . LYS A 1 92 ? -14.503 -7.653 17.832 1.00 93.50 92 LYS A O 1
ATOM 718 N N . LYS A 1 93 ? -12.456 -6.720 17.826 1.00 91.94 93 LYS A N 1
ATOM 719 C CA . LYS A 1 93 ? -12.498 -6.298 19.235 1.00 91.94 93 LYS A CA 1
ATOM 720 C C . LYS A 1 93 ? -13.648 -5.343 19.514 1.00 91.94 93 LYS A C 1
ATOM 722 O O . LYS A 1 93 ? -14.356 -5.514 20.497 1.00 91.94 93 LYS A O 1
ATOM 727 N N . THR A 1 94 ? -13.882 -4.371 18.641 1.00 94.44 94 THR A N 1
ATOM 728 C CA . THR A 1 94 ? -15.003 -3.435 18.802 1.00 94.44 94 THR A CA 1
ATOM 729 C C . THR A 1 94 ? -16.346 -4.168 18.750 1.00 94.44 94 THR A C 1
ATOM 731 O O . THR A 1 94 ? -17.229 -3.890 19.559 1.00 94.44 94 THR A O 1
ATOM 734 N N . THR A 1 95 ? -16.481 -5.150 17.859 1.00 94.25 95 THR A N 1
ATOM 735 C CA . THR A 1 95 ? -17.690 -5.977 17.737 1.00 94.25 95 THR A CA 1
ATOM 736 C C . THR A 1 95 ? -17.940 -6.811 18.997 1.00 94.25 95 THR A C 1
ATOM 738 O O . THR A 1 95 ? -19.051 -6.784 19.524 1.00 94.25 95 THR A O 1
ATOM 741 N N . GLU A 1 96 ? -16.910 -7.477 19.535 1.00 91.56 96 GLU A N 1
ATOM 742 C CA . GLU A 1 96 ? -16.985 -8.224 20.806 1.00 91.56 96 GLU A CA 1
ATOM 743 C C . GLU A 1 96 ? -17.455 -7.321 21.967 1.00 91.56 96 GLU A C 1
ATOM 745 O O . GLU A 1 96 ? -18.305 -7.708 22.771 1.00 91.56 96 GLU A O 1
ATOM 750 N N . LEU A 1 97 ? -16.959 -6.079 22.031 1.00 92.25 97 LEU A N 1
ATOM 751 C CA . LEU A 1 97 ? -17.348 -5.118 23.070 1.00 92.25 97 LEU A CA 1
ATOM 752 C C . LEU A 1 97 ? -18.796 -4.650 22.947 1.00 92.25 97 LEU A C 1
ATOM 754 O O . LEU A 1 97 ? -19.488 -4.527 23.959 1.00 92.25 97 LEU A O 1
ATOM 758 N N . LEU A 1 98 ? -19.263 -4.396 21.724 1.00 93.06 98 LEU A N 1
ATOM 759 C CA . LEU A 1 98 ? -20.644 -3.985 21.477 1.00 93.06 98 LEU A CA 1
ATOM 760 C C . LEU A 1 98 ? -21.633 -5.103 21.820 1.00 93.06 98 LEU A C 1
ATOM 762 O O . LEU A 1 98 ? -22.678 -4.829 22.412 1.00 93.06 98 LEU A O 1
ATOM 766 N N . GLN A 1 99 ? -21.281 -6.359 21.534 1.00 94.00 99 GLN A N 1
ATOM 767 C CA . GLN A 1 99 ? -22.081 -7.520 21.936 1.00 94.00 99 GLN A CA 1
ATOM 768 C C . GLN A 1 99 ? -22.207 -7.631 23.470 1.00 94.00 99 GLN A C 1
ATOM 770 O O . GLN A 1 99 ? -23.276 -7.967 23.979 1.00 94.00 99 GLN A O 1
ATOM 775 N N . GLY A 1 100 ? -21.153 -7.284 24.221 1.00 92.81 100 GLY A N 1
ATOM 776 C CA . GLY A 1 100 ? -21.102 -7.327 25.691 1.00 92.81 100 GLY A CA 1
ATOM 777 C C . GLY A 1 100 ? -21.474 -6.029 26.429 1.00 92.81 100 GLY A C 1
ATOM 778 O O . GLY A 1 100 ? -21.245 -5.930 27.638 1.00 92.81 100 GLY A O 1
ATOM 779 N N . ILE A 1 101 ? -22.036 -5.019 25.754 1.00 94.56 101 ILE A N 1
ATOM 780 C CA . ILE A 1 101 ? -22.102 -3.637 26.273 1.00 94.56 101 ILE A CA 1
ATOM 781 C C . ILE A 1 101 ? -22.849 -3.476 27.610 1.00 94.56 101 ILE A C 1
ATOM 783 O O . ILE A 1 101 ? -22.470 -2.649 28.441 1.00 94.56 101 ILE A O 1
ATOM 787 N N . LYS A 1 102 ? -23.893 -4.280 27.857 1.00 94.94 102 LYS A N 1
ATOM 788 C CA . LYS A 1 102 ? -24.670 -4.224 29.111 1.00 94.94 102 LYS A CA 1
ATOM 789 C C . LYS A 1 102 ? -23.807 -4.562 30.331 1.00 94.94 102 LYS A C 1
ATOM 791 O O . LYS A 1 102 ? -23.932 -3.911 31.364 1.00 94.94 102 LYS A O 1
ATOM 796 N N . LEU A 1 103 ? -22.911 -5.540 30.191 1.00 94.25 103 LEU A N 1
ATOM 797 C CA . LEU A 1 103 ? -22.007 -5.975 31.255 1.00 94.25 103 LEU A CA 1
ATOM 798 C C . LEU A 1 103 ? -20.954 -4.903 31.555 1.00 94.25 103 LEU A C 1
ATOM 800 O O . LEU A 1 103 ? -20.698 -4.586 32.714 1.00 94.25 103 LEU A O 1
ATOM 804 N N . LEU A 1 104 ? -20.390 -4.294 30.506 1.00 93.38 104 LEU A N 1
ATOM 805 C CA . LEU A 1 104 ? -19.416 -3.208 30.644 1.00 93.38 104 LEU A CA 1
ATOM 806 C C . LEU A 1 104 ? -19.994 -2.015 31.413 1.00 93.38 104 LEU A C 1
ATOM 808 O O . LEU A 1 104 ? -19.297 -1.443 32.252 1.00 93.38 104 LEU A O 1
ATOM 812 N N . LYS A 1 105 ? -21.260 -1.669 31.146 1.00 95.06 105 LYS A N 1
ATOM 813 C CA . LYS A 1 105 ? -21.984 -0.615 31.868 1.00 95.06 105 LYS A CA 1
ATOM 814 C C . LYS A 1 105 ? -22.219 -0.964 33.330 1.00 95.06 105 LYS A C 1
ATOM 816 O O . LYS A 1 105 ? -21.982 -0.121 34.187 1.00 95.06 105 LYS A O 1
ATOM 821 N N . LEU A 1 106 ? -22.631 -2.200 33.613 1.00 96.12 106 LEU A N 1
ATOM 822 C CA . LEU A 1 106 ? -22.895 -2.663 34.977 1.00 96.12 106 LEU A CA 1
ATOM 823 C C . LEU A 1 106 ? -21.650 -2.574 35.876 1.00 96.12 106 LEU A C 1
ATOM 825 O O . LEU A 1 106 ? -21.761 -2.178 37.031 1.00 96.12 106 LEU A O 1
ATOM 829 N N . TYR A 1 107 ? -20.471 -2.898 35.338 1.00 93.38 107 TYR A N 1
ATOM 830 C CA . TYR A 1 107 ? -19.202 -2.845 36.077 1.00 93.38 107 TYR A CA 1
ATOM 831 C C . TYR A 1 107 ? -18.444 -1.513 35.950 1.00 93.38 107 TYR A C 1
ATOM 833 O O . TYR A 1 107 ? -17.376 -1.361 36.542 1.00 93.38 107 TYR A O 1
ATOM 841 N N . GLY A 1 108 ? -18.942 -0.550 35.167 1.00 93.06 108 GLY A N 1
ATOM 842 C CA . GLY A 1 108 ? -18.254 0.725 34.931 1.00 93.06 108 GLY A CA 1
ATOM 843 C C . GLY A 1 108 ? -16.918 0.598 34.176 1.00 93.06 108 GLY A C 1
ATOM 844 O O . GLY A 1 108 ? -16.044 1.455 34.311 1.00 93.06 108 GLY A O 1
ATOM 845 N N . TRP A 1 109 ? -16.728 -0.456 33.374 1.00 95.50 109 TRP A N 1
ATOM 846 C CA . TRP A 1 109 ? -15.463 -0.753 32.674 1.00 95.50 109 TRP A CA 1
ATOM 847 C C . TRP A 1 109 ? -15.297 -0.065 31.312 1.00 95.50 109 TRP A C 1
ATOM 849 O O . TRP A 1 109 ? -14.305 -0.297 30.617 1.00 95.50 109 TRP A O 1
ATOM 859 N N . GLU A 1 110 ? -16.230 0.802 30.920 1.00 92.94 110 GLU A N 1
ATOM 860 C CA . GLU A 1 110 ? -16.248 1.459 29.606 1.00 92.94 110 GLU A CA 1
ATOM 861 C C . GLU A 1 110 ? -14.917 2.149 29.267 1.00 92.94 110 GLU A C 1
ATOM 863 O O . GLU A 1 110 ? -14.363 1.945 28.187 1.00 92.94 110 GLU A O 1
ATOM 868 N N . LYS A 1 111 ? -14.351 2.912 30.213 1.00 93.44 111 LYS A N 1
ATOM 869 C CA . LYS A 1 111 ? -13.081 3.634 30.012 1.00 93.44 111 LYS A CA 1
ATOM 870 C C . LYS A 1 111 ? -11.897 2.689 29.814 1.00 93.44 111 LYS A C 1
ATOM 872 O O . LYS A 1 111 ? -11.032 2.949 28.977 1.00 93.44 111 LYS A O 1
ATOM 877 N N . THR A 1 112 ? -11.854 1.590 30.562 1.00 92.38 112 THR A N 1
ATOM 878 C CA . THR A 1 112 ? -10.777 0.595 30.470 1.00 92.38 112 THR A CA 1
ATOM 879 C C . THR A 1 112 ? -10.768 -0.061 29.092 1.00 92.38 112 THR A C 1
ATOM 881 O O . THR A 1 112 ? -9.719 -0.140 28.453 1.00 92.38 112 THR A O 1
ATOM 884 N N . TYR A 1 113 ? -11.939 -0.453 28.590 1.00 91.56 113 TYR A N 1
ATOM 885 C CA . TYR A 1 113 ? -12.070 -1.054 27.264 1.00 91.56 113 TYR A CA 1
ATOM 886 C C . TYR A 1 113 ? -11.878 -0.056 26.120 1.00 91.56 113 TYR A C 1
ATOM 888 O O . TYR A 1 113 ? -11.225 -0.387 25.130 1.00 91.56 113 TYR A O 1
ATOM 896 N N . ALA A 1 114 ? -12.341 1.186 26.274 1.00 92.94 114 ALA A N 1
ATOM 897 C CA . ALA A 1 114 ? -12.050 2.251 25.318 1.00 92.94 114 ALA A CA 1
ATOM 898 C C . ALA A 1 114 ? -10.533 2.474 25.169 1.00 92.94 114 ALA A C 1
ATOM 900 O O . ALA A 1 114 ? -10.025 2.599 24.054 1.00 92.94 114 ALA A O 1
ATOM 901 N N . ASN A 1 115 ? -9.786 2.437 26.277 1.00 95.12 115 ASN A N 1
ATOM 902 C CA . ASN A 1 115 ? -8.327 2.527 26.246 1.00 95.12 115 ASN A CA 1
ATOM 903 C C . ASN A 1 115 ? -7.667 1.321 25.555 1.00 95.12 115 ASN A C 1
ATOM 905 O O . ASN A 1 115 ? -6.643 1.495 24.894 1.00 95.12 115 ASN A O 1
ATOM 909 N N . LEU A 1 116 ? -8.232 0.114 25.667 1.00 93.00 116 LEU A N 1
ATOM 910 C CA . LEU A 1 116 ? -7.736 -1.064 24.942 1.00 93.00 116 LEU A CA 1
ATOM 911 C C . LEU A 1 116 ? -7.888 -0.894 23.425 1.00 93.00 116 LEU A C 1
ATOM 913 O O . LEU A 1 116 ? -6.915 -1.081 22.696 1.00 93.00 116 LEU A O 1
ATOM 917 N N . VAL A 1 117 ? -9.063 -0.465 22.954 1.00 94.38 117 VAL A N 1
ATOM 918 C CA . VAL A 1 117 ? -9.294 -0.190 21.522 1.00 94.38 117 VAL A CA 1
ATOM 919 C C . VAL A 1 117 ? -8.394 0.945 21.033 1.00 94.38 117 VAL A C 1
ATOM 921 O O . VAL A 1 117 ? -7.812 0.850 19.952 1.00 94.38 117 VAL A O 1
ATOM 924 N N . LYS A 1 118 ? -8.202 1.990 21.848 1.00 95.44 118 LYS A N 1
ATOM 925 C CA . LYS A 1 118 ? -7.298 3.101 21.524 1.00 95.44 118 LYS A CA 1
ATOM 926 C C . LYS A 1 118 ? -5.856 2.633 21.311 1.00 95.44 118 LYS A C 1
ATOM 928 O O . LYS A 1 118 ? -5.235 3.045 20.340 1.00 95.44 118 LYS A O 1
ATOM 933 N N . LYS A 1 119 ? -5.344 1.711 22.136 1.00 95.50 119 LYS A N 1
ATOM 934 C CA . LYS A 1 119 ? -4.001 1.132 21.940 1.00 95.50 119 LYS A CA 1
ATOM 935 C C . LYS A 1 119 ? -3.862 0.405 20.598 1.00 95.50 119 LYS A C 1
ATOM 937 O O . LYS A 1 119 ? -2.799 0.478 19.988 1.00 95.50 119 LYS A O 1
ATOM 942 N N . ILE A 1 120 ? -4.906 -0.293 20.143 1.00 93.56 120 ILE A N 1
ATOM 943 C CA . ILE A 1 120 ? -4.916 -0.946 18.821 1.00 93.56 120 ILE A CA 1
ATOM 944 C C . ILE A 1 120 ? -4.931 0.122 17.722 1.00 93.56 120 ILE A C 1
ATOM 946 O O . ILE A 1 120 ? -4.125 0.064 16.795 1.00 93.56 120 ILE A O 1
ATOM 950 N N . ARG A 1 121 ? -5.759 1.163 17.874 1.00 94.31 121 ARG A N 1
ATOM 951 C CA . ARG A 1 121 ? -5.814 2.294 16.938 1.00 94.31 121 ARG A CA 1
ATOM 952 C C . ARG A 1 121 ? -4.474 3.027 16.818 1.00 94.31 121 ARG A C 1
ATOM 954 O O . ARG A 1 121 ? -4.077 3.382 15.715 1.00 94.31 121 ARG A O 1
ATOM 961 N N . ASP A 1 122 ? -3.751 3.213 17.918 1.00 96.62 122 ASP A N 1
ATOM 962 C CA . ASP A 1 122 ? -2.428 3.849 17.902 1.00 96.62 122 ASP A CA 1
ATOM 963 C C . ASP A 1 122 ? -1.396 3.010 17.127 1.00 96.62 122 ASP A C 1
ATOM 965 O O . ASP A 1 122 ? -0.508 3.566 16.476 1.00 96.62 122 ASP A O 1
ATOM 969 N N . L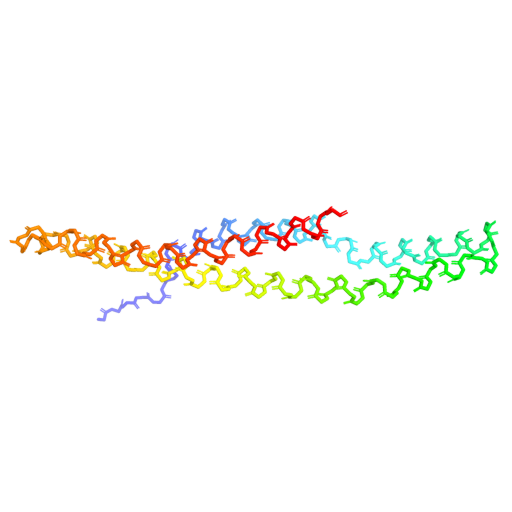YS A 1 123 ? -1.505 1.672 17.160 1.00 94.81 123 LYS A N 1
ATOM 970 C CA . LYS A 1 123 ? -0.684 0.784 16.319 1.00 94.81 123 LYS A CA 1
ATOM 971 C C . LYS A 1 123 ? -1.064 0.911 14.844 1.00 94.81 123 LYS A C 1
ATOM 973 O O . LYS A 1 123 ? -0.176 1.078 14.013 1.00 94.81 123 LYS A O 1
ATOM 978 N N . GLU A 1 124 ? -2.360 0.894 14.539 1.00 93.88 124 GLU A N 1
ATOM 979 C CA . GLU A 1 124 ? -2.890 1.063 13.179 1.00 93.88 124 GLU A CA 1
ATOM 980 C C . GLU A 1 124 ? -2.395 2.378 12.555 1.00 93.88 124 GLU A C 1
ATOM 982 O O . GLU A 1 124 ? -1.837 2.386 11.461 1.00 93.88 124 GLU A O 1
ATOM 987 N N . LEU A 1 125 ? -2.494 3.488 13.294 1.00 95.94 125 LEU A N 1
ATOM 988 C CA . LEU A 1 125 ? -2.053 4.809 12.838 1.00 95.94 125 LEU A CA 1
ATOM 989 C C . LEU A 1 125 ? -0.546 4.882 12.563 1.00 95.94 125 LEU A C 1
ATOM 991 O O . LEU A 1 125 ? -0.130 5.598 11.654 1.00 95.94 125 LEU A O 1
ATOM 995 N N . LYS A 1 126 ? 0.286 4.150 13.314 1.00 95.69 126 LYS A N 1
ATOM 996 C CA . LYS A 1 126 ? 1.731 4.077 13.036 1.00 95.69 126 LYS A CA 1
ATOM 997 C C . LYS A 1 126 ? 2.015 3.382 11.707 1.00 95.69 126 LYS A C 1
ATOM 999 O O . LYS A 1 126 ? 2.861 3.862 10.956 1.00 95.69 126 LYS A O 1
ATOM 1004 N N . ILE A 1 127 ? 1.304 2.292 11.417 1.00 93.88 127 ILE A N 1
ATOM 1005 C CA . ILE A 1 127 ? 1.445 1.558 10.152 1.00 93.88 127 ILE A CA 1
ATOM 1006 C C . ILE A 1 127 ? 0.965 2.436 8.996 1.00 93.88 127 ILE A C 1
ATOM 1008 O O . ILE A 1 127 ? 1.720 2.648 8.053 1.00 93.88 127 ILE A O 1
ATOM 1012 N N . LEU A 1 128 ? -0.219 3.042 9.121 1.00 94.25 128 LEU A N 1
ATOM 1013 C CA . LEU A 1 128 ? -0.774 3.945 8.107 1.00 94.25 128 LEU A CA 1
ATOM 1014 C C . LEU A 1 128 ? 0.120 5.162 7.843 1.00 94.25 128 LEU A C 1
ATOM 1016 O O . LEU A 1 128 ? 0.228 5.626 6.713 1.00 94.25 128 LEU A O 1
ATOM 1020 N N . ARG A 1 129 ? 0.804 5.683 8.868 1.00 94.62 129 ARG A N 1
ATOM 1021 C CA . ARG A 1 129 ? 1.773 6.768 8.677 1.00 94.62 129 ARG A CA 1
ATOM 1022 C C . ARG A 1 129 ? 2.995 6.309 7.883 1.00 94.62 129 ARG A C 1
ATOM 1024 O O . ARG A 1 129 ? 3.467 7.055 7.032 1.00 94.62 129 ARG A O 1
ATOM 1031 N N . SER A 1 130 ? 3.513 5.114 8.169 1.00 91.25 130 SER A N 1
ATOM 1032 C CA . SER A 1 130 ? 4.621 4.531 7.403 1.00 91.25 130 SER A CA 1
ATOM 1033 C C . SER A 1 130 ? 4.221 4.271 5.952 1.00 91.25 130 SER A C 1
ATOM 1035 O O . SER A 1 130 ? 5.015 4.535 5.052 1.00 91.25 130 SER A O 1
ATOM 1037 N N . ASP A 1 131 ? 2.999 3.785 5.740 1.00 92.25 131 ASP A N 1
ATOM 1038 C CA . ASP A 1 131 ? 2.411 3.573 4.419 1.00 92.25 131 ASP A CA 1
ATOM 1039 C C . ASP A 1 131 ? 2.334 4.886 3.634 1.00 92.25 131 ASP A C 1
ATOM 1041 O O . ASP A 1 131 ? 2.936 5.012 2.572 1.00 92.25 131 ASP A O 1
ATOM 1045 N N . ALA A 1 132 ? 1.725 5.921 4.221 1.00 92.50 132 ALA A N 1
ATOM 1046 C CA . ALA A 1 132 ? 1.583 7.232 3.594 1.00 92.50 132 ALA A CA 1
ATOM 1047 C C . ALA A 1 132 ? 2.930 7.864 3.205 1.00 92.50 132 ALA A C 1
ATOM 1049 O O . ALA A 1 132 ? 3.042 8.462 2.137 1.00 92.50 132 ALA A O 1
ATOM 1050 N N . ILE A 1 133 ? 3.965 7.719 4.042 1.00 91.81 133 ILE A N 1
ATOM 1051 C CA . ILE A 1 133 ? 5.319 8.201 3.722 1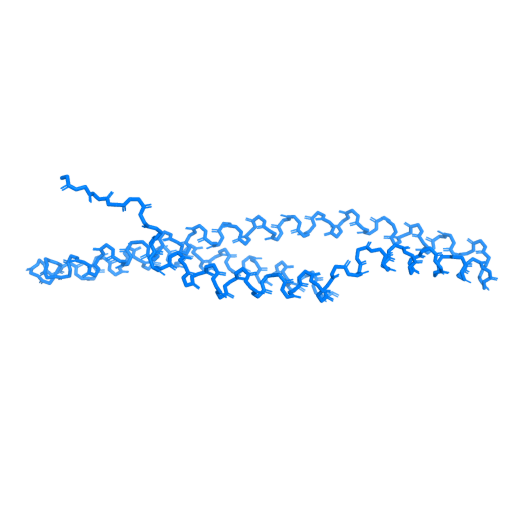.00 91.81 133 ILE A CA 1
ATOM 1052 C C . ILE A 1 133 ? 5.906 7.424 2.537 1.00 91.81 133 ILE A C 1
ATOM 1054 O O . ILE A 1 133 ? 6.511 8.023 1.649 1.00 91.81 133 ILE A O 1
ATOM 1058 N N . CYS A 1 134 ? 5.726 6.103 2.505 1.00 89.75 134 CYS A N 1
ATOM 1059 C CA . CYS A 1 134 ? 6.241 5.262 1.429 1.00 89.75 134 CYS A CA 1
ATOM 1060 C C . CYS A 1 134 ? 5.525 5.542 0.098 1.00 89.75 134 CYS A C 1
ATOM 1062 O O . CYS A 1 134 ? 6.183 5.667 -0.933 1.00 89.75 134 CYS A O 1
ATOM 1064 N N . VAL A 1 135 ? 4.204 5.739 0.126 1.00 92.25 135 VAL A N 1
ATOM 1065 C CA . VAL A 1 135 ? 3.412 6.146 -1.045 1.00 92.25 135 VAL A CA 1
ATOM 1066 C C . VAL A 1 135 ? 3.825 7.532 -1.535 1.00 92.25 135 VAL A C 1
ATOM 1068 O O . VAL A 1 135 ? 4.005 7.722 -2.738 1.00 92.25 135 VAL A O 1
ATOM 1071 N N . ALA A 1 136 ? 4.027 8.488 -0.622 1.00 90.69 136 ALA A N 1
ATOM 1072 C CA . ALA A 1 136 ? 4.496 9.824 -0.980 1.00 90.69 136 ALA A CA 1
ATOM 1073 C C . ALA A 1 136 ? 5.853 9.766 -1.693 1.00 90.69 136 ALA A C 1
ATOM 1075 O O . ALA A 1 136 ? 6.021 10.428 -2.707 1.00 90.69 136 ALA A O 1
ATOM 1076 N N . PHE A 1 137 ? 6.779 8.928 -1.219 1.00 87.62 137 PHE A N 1
ATOM 1077 C CA . PHE A 1 137 ? 8.069 8.710 -1.878 1.00 87.62 137 PHE A CA 1
ATOM 1078 C C . PHE A 1 137 ? 7.954 7.972 -3.220 1.00 87.62 137 PHE A C 1
ATOM 1080 O O . PHE A 1 137 ? 8.756 8.205 -4.108 1.00 87.62 137 PHE A O 1
ATOM 1087 N N . ASN A 1 138 ? 6.984 7.069 -3.383 1.00 87.19 138 ASN A N 1
ATOM 1088 C CA . ASN A 1 138 ? 6.788 6.348 -4.644 1.00 87.19 138 ASN A CA 1
ATOM 1089 C C . ASN A 1 138 ? 6.146 7.211 -5.742 1.00 87.19 138 ASN A C 1
ATOM 1091 O O . ASN A 1 138 ? 6.352 6.950 -6.924 1.00 87.19 138 ASN A O 1
ATOM 1095 N N . THR A 1 139 ? 5.337 8.197 -5.345 1.00 84.12 139 THR A N 1
ATOM 1096 C CA . THR A 1 139 ? 4.580 9.059 -6.266 1.00 84.12 139 THR A CA 1
ATOM 1097 C C . THR A 1 139 ? 5.390 10.273 -6.741 1.00 84.12 139 THR A C 1
ATOM 1099 O O . THR A 1 139 ? 5.073 10.825 -7.794 1.00 84.12 139 THR A O 1
ATOM 1102 N N . PHE A 1 140 ? 6.389 10.704 -5.963 1.00 66.25 140 PHE A N 1
ATOM 1103 C CA . PHE A 1 140 ? 7.254 11.857 -6.248 1.00 66.25 140 PHE A CA 1
ATOM 1104 C C . PHE A 1 140 ? 8.549 11.433 -6.944 1.00 66.25 140 PHE A C 1
ATOM 1106 O O . PHE A 1 140 ? 8.978 12.167 -7.861 1.00 66.25 140 PHE A O 1
#

pLDDT: mean 88.37, std 11.13, range [30.95, 96.62]

Sequence (140 aa):
MSSSAGLDTGAVVNHMSVDAFNMMMVFSMGHYLWAVPFKIILLLILLYVQLGYSALIGSATVIFLVPIQYYICTLLSRIQEKALDVSDERLKKTTELLQGIKLLKLYGWEKTYANLVKKIRDKELKILRSDAICVAFNTF

InterPro domains:
  IPR011527 ABC transporter type 1, transmembrane domain [PF00664] (6-138)
  IPR011527 ABC transporter type 1, transmembrane domain [PS50929] (1-140)
  IPR036640 ABC transporter type 1, transmembrane domain superfamily [G3DSA:1.20.1560.10] (2-140)
  IPR036640 ABC transporter type 1, transmembrane domain superfamily [SSF90123] (7-130)
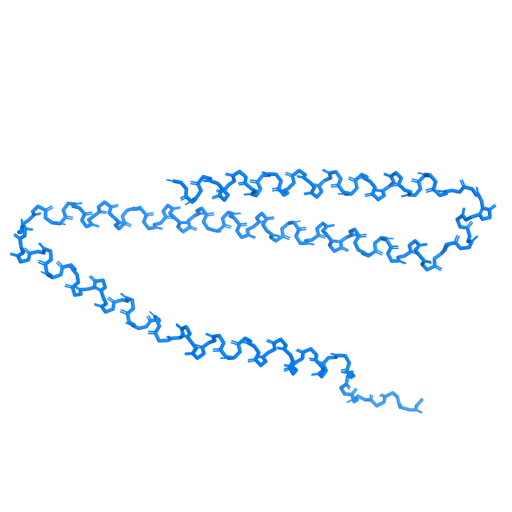  IPR050173 ATP-binding cassette transporter C-like [PTHR24223] (8-140)